Protein AF-A0A661VB59-F1 (afdb_monomer_lite)

Structure (mmCIF, N/CA/C/O backbone):
data_AF-A0A661VB59-F1
#
_entry.id   AF-A0A661VB59-F1
#
loop_
_atom_site.group_PDB
_atom_site.id
_atom_site.type_symbol
_atom_site.label_atom_id
_atom_site.label_alt_id
_atom_site.label_comp_id
_atom_site.label_asym_id
_atom_site.label_entity_id
_atom_site.label_seq_id
_atom_site.pdbx_PDB_ins_code
_atom_site.Cartn_x
_atom_site.Cartn_y
_atom_site.Cartn_z
_atom_site.occupancy
_atom_site.B_iso_or_equiv
_atom_site.auth_seq_id
_atom_site.auth_comp_id
_atom_site.auth_asym_id
_atom_site.auth_atom_id
_atom_site.pdbx_PDB_model_num
ATOM 1 N N . MET A 1 1 ? 2.202 10.247 10.105 1.00 76.81 1 MET A N 1
ATOM 2 C CA . MET A 1 1 ? 2.134 8.774 10.245 1.00 76.81 1 MET A CA 1
ATOM 3 C C . MET A 1 1 ? 3.187 8.138 9.351 1.00 76.81 1 MET A C 1
ATOM 5 O O . MET A 1 1 ? 3.342 8.614 8.230 1.00 76.81 1 MET A O 1
ATOM 9 N N . ARG A 1 2 ? 3.932 7.135 9.842 1.00 83.06 2 ARG A N 1
ATOM 10 C CA . ARG A 1 2 ? 5.049 6.500 9.112 1.00 83.06 2 ARG A CA 1
ATOM 11 C C . ARG A 1 2 ? 4.580 5.861 7.798 1.00 83.06 2 ARG A C 1
ATOM 13 O O . ARG A 1 2 ? 5.087 6.245 6.753 1.00 83.06 2 ARG A O 1
ATOM 20 N N . VAL A 1 3 ? 3.477 5.110 7.852 1.00 83.81 3 VAL A N 1
ATOM 21 C CA . VAL A 1 3 ? 2.811 4.483 6.694 1.00 83.81 3 VAL A CA 1
ATOM 22 C C . VAL A 1 3 ? 2.543 5.438 5.519 1.00 83.81 3 VAL A C 1
ATOM 24 O O . VAL A 1 3 ? 2.763 5.092 4.362 1.00 83.81 3 VAL A O 1
ATOM 27 N N . LEU A 1 4 ? 2.125 6.681 5.789 1.00 86.31 4 LEU A N 1
ATOM 28 C CA . LEU A 1 4 ? 1.862 7.668 4.734 1.00 86.31 4 LEU A CA 1
ATOM 29 C C . LEU A 1 4 ? 3.148 8.175 4.071 1.00 86.31 4 LEU A C 1
ATOM 31 O O . LEU A 1 4 ? 3.109 8.584 2.912 1.00 86.31 4 LEU A O 1
ATOM 35 N N . ARG A 1 5 ? 4.271 8.181 4.801 1.00 87.44 5 ARG A N 1
ATOM 36 C CA . ARG A 1 5 ? 5.582 8.540 4.245 1.00 87.44 5 ARG A CA 1
ATOM 37 C C . ARG A 1 5 ? 6.109 7.424 3.351 1.00 87.44 5 ARG A C 1
ATOM 39 O O . ARG A 1 5 ? 6.577 7.734 2.264 1.00 87.44 5 ARG A O 1
ATOM 46 N N . ASP A 1 6 ? 5.957 6.166 3.763 1.00 84.62 6 ASP A N 1
ATOM 47 C CA . ASP A 1 6 ? 6.369 5.010 2.956 1.00 84.62 6 ASP A CA 1
ATOM 48 C C . ASP A 1 6 ? 5.559 4.923 1.653 1.00 84.62 6 ASP A C 1
ATOM 50 O O . ASP A 1 6 ? 6.137 4.836 0.571 1.00 84.62 6 ASP A O 1
ATOM 54 N N . LEU A 1 7 ? 4.228 5.081 1.718 1.00 84.81 7 LEU A N 1
ATOM 55 C CA . LEU A 1 7 ? 3.386 5.148 0.513 1.00 84.81 7 LEU A CA 1
ATOM 56 C C . LEU A 1 7 ? 3.779 6.290 -0.422 1.00 84.81 7 LEU A C 1
ATOM 58 O O . LEU A 1 7 ? 3.783 6.116 -1.640 1.00 84.81 7 LEU A O 1
ATOM 62 N N . LYS A 1 8 ? 4.104 7.460 0.139 1.00 87.25 8 LYS A N 1
ATOM 63 C CA . LYS A 1 8 ? 4.574 8.598 -0.650 1.00 87.25 8 LYS A CA 1
ATOM 64 C C . LYS A 1 8 ? 5.911 8.289 -1.327 1.00 87.25 8 LYS A C 1
ATOM 66 O O . LYS A 1 8 ? 6.064 8.620 -2.493 1.00 87.25 8 LYS A O 1
ATOM 71 N N . ALA A 1 9 ? 6.841 7.626 -0.643 1.00 86.31 9 ALA A N 1
ATOM 72 C CA . ALA A 1 9 ? 8.129 7.259 -1.226 1.00 86.31 9 ALA A CA 1
ATOM 73 C C . ALA A 1 9 ? 7.975 6.302 -2.423 1.00 86.31 9 ALA A C 1
ATOM 75 O O . ALA A 1 9 ? 8.593 6.527 -3.462 1.00 86.31 9 ALA A O 1
ATOM 76 N N . ILE A 1 10 ? 7.099 5.292 -2.319 1.00 84.06 10 ILE A N 1
ATOM 77 C CA . ILE A 1 10 ? 6.783 4.388 -3.441 1.00 84.06 10 ILE A CA 1
ATOM 78 C C . ILE A 1 10 ? 6.131 5.166 -4.593 1.00 84.06 10 ILE A C 1
ATOM 80 O O . ILE A 1 10 ? 6.511 4.989 -5.752 1.00 84.06 10 ILE A O 1
ATOM 84 N N . HIS A 1 11 ? 5.169 6.042 -4.284 1.00 87.06 11 HIS A N 1
ATOM 85 C CA . HIS A 1 11 ? 4.472 6.873 -5.272 1.00 87.06 11 HIS A CA 1
ATOM 86 C C . HIS A 1 11 ? 5.431 7.810 -6.023 1.00 87.06 11 HIS A C 1
ATOM 88 O O . HIS A 1 11 ? 5.445 7.807 -7.255 1.00 87.06 11 HIS A O 1
ATOM 94 N N . ASP A 1 12 ? 6.274 8.551 -5.302 1.00 87.38 12 ASP A N 1
ATOM 95 C CA . ASP A 1 12 ? 7.246 9.491 -5.869 1.00 87.38 12 ASP A CA 1
ATOM 96 C C . ASP A 1 12 ? 8.291 8.752 -6.726 1.00 87.38 12 ASP A C 1
ATOM 98 O O . ASP A 1 12 ? 8.641 9.207 -7.819 1.00 87.38 12 ASP A O 1
ATOM 102 N N . LEU A 1 13 ? 8.745 7.571 -6.284 1.00 84.00 13 LEU A N 1
ATOM 103 C CA . LEU A 1 13 ? 9.662 6.733 -7.056 1.00 84.00 13 LEU A CA 1
ATOM 104 C C . LEU A 1 13 ? 9.018 6.249 -8.362 1.00 84.00 13 LEU A C 1
ATOM 106 O O . LEU A 1 13 ? 9.657 6.304 -9.416 1.00 84.00 13 LEU A O 1
ATOM 110 N N . ALA A 1 14 ? 7.751 5.831 -8.311 1.00 83.25 14 ALA A N 1
ATOM 111 C CA . ALA A 1 14 ? 7.001 5.392 -9.484 1.00 83.25 14 ALA A CA 1
ATOM 112 C C . ALA A 1 14 ? 6.700 6.530 -10.476 1.00 83.25 14 ALA A C 1
ATOM 114 O O . ALA A 1 14 ? 6.664 6.294 -11.682 1.00 83.25 14 ALA A O 1
ATOM 115 N N . MET A 1 15 ? 6.537 7.761 -9.985 1.00 84.00 15 MET A N 1
ATOM 116 C CA . MET A 1 15 ? 6.339 8.966 -10.801 1.00 84.00 15 MET A CA 1
ATOM 117 C C . MET A 1 15 ? 7.640 9.548 -11.373 1.00 84.00 15 MET A C 1
ATOM 119 O O . MET A 1 15 ? 7.588 10.418 -12.245 1.00 84.00 15 MET A O 1
ATOM 123 N N . SER A 1 16 ? 8.810 9.119 -10.891 1.00 80.38 16 SER A N 1
ATOM 124 C CA . SER A 1 16 ? 10.082 9.706 -11.313 1.00 80.38 16 SER A CA 1
ATOM 125 C C . SER A 1 16 ? 10.367 9.454 -12.806 1.00 80.38 16 SER A C 1
ATOM 127 O O . SER A 1 16 ? 10.345 8.329 -13.310 1.00 80.38 16 SER A O 1
ATOM 129 N N . VAL A 1 17 ? 10.634 10.543 -13.538 1.00 57.22 17 VAL A N 1
ATOM 130 C CA . VAL A 1 17 ? 10.842 10.557 -15.003 1.00 5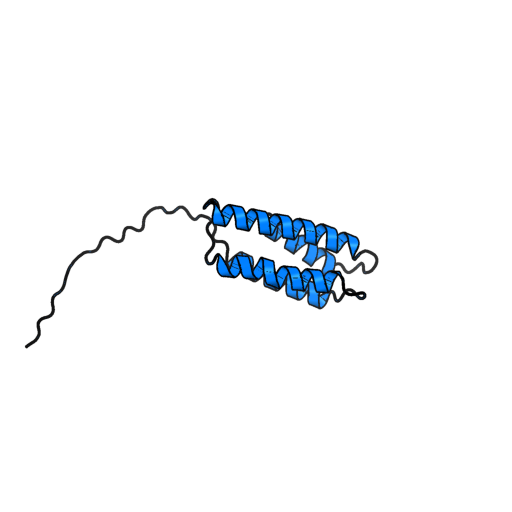7.22 17 VAL A CA 1
ATOM 131 C C . VAL A 1 17 ? 12.126 9.815 -15.407 1.00 57.22 17 VAL A C 1
ATOM 133 O O . VAL A 1 17 ? 12.251 9.314 -16.524 1.00 57.22 17 VAL A O 1
ATOM 136 N N . THR A 1 18 ? 13.078 9.664 -14.487 1.00 56.91 18 THR A N 1
ATOM 137 C CA . THR A 1 18 ? 14.319 8.911 -14.681 1.00 56.91 18 THR A CA 1
ATOM 138 C C . THR A 1 18 ? 14.066 7.404 -14.634 1.00 56.91 18 THR A C 1
ATOM 140 O O . THR A 1 18 ? 14.345 6.705 -13.662 1.00 56.91 18 THR A O 1
ATOM 143 N N . THR A 1 19 ? 13.596 6.880 -15.765 1.00 54.53 19 THR A N 1
ATOM 144 C CA . THR A 1 19 ? 13.332 5.457 -16.017 1.00 54.53 19 THR A CA 1
ATOM 145 C C . THR A 1 19 ? 14.483 4.515 -15.655 1.00 54.53 19 THR A C 1
ATOM 147 O O . THR A 1 19 ? 14.231 3.367 -15.309 1.00 54.53 19 THR A O 1
ATOM 150 N N . ARG A 1 20 ? 15.732 4.999 -15.666 1.00 53.16 20 ARG A N 1
ATOM 151 C CA . ARG A 1 20 ? 16.938 4.223 -15.333 1.00 53.16 20 ARG A CA 1
ATOM 152 C C . ARG A 1 20 ? 17.081 3.829 -13.854 1.00 53.16 20 ARG A C 1
ATOM 154 O O . ARG A 1 20 ? 18.001 3.081 -13.544 1.00 53.16 20 ARG A O 1
ATOM 161 N N . ARG A 1 21 ? 16.242 4.329 -12.936 1.00 54.03 21 ARG A N 1
ATOM 162 C CA . ARG A 1 21 ? 16.405 4.099 -11.481 1.00 54.03 21 ARG A CA 1
ATOM 163 C C . ARG A 1 21 ? 15.241 3.410 -10.781 1.00 54.03 21 ARG A C 1
ATOM 165 O O . ARG A 1 21 ? 15.356 3.130 -9.590 1.00 54.03 21 ARG A O 1
ATOM 172 N N . MET A 1 22 ? 14.151 3.102 -11.478 1.00 67.19 22 MET A N 1
ATOM 173 C CA . MET A 1 22 ? 13.072 2.330 -10.867 1.00 67.19 22 MET A CA 1
ATOM 174 C C . MET A 1 22 ? 13.492 0.855 -10.842 1.00 67.19 22 MET A C 1
ATOM 176 O O . MET A 1 22 ? 13.244 0.099 -11.773 1.00 67.19 22 MET A O 1
ATOM 180 N N . SER A 1 23 ? 14.244 0.483 -9.807 1.00 78.69 23 SER A N 1
ATOM 181 C CA . SER A 1 23 ? 14.689 -0.887 -9.577 1.00 78.69 23 SER A CA 1
ATOM 182 C C . SER A 1 23 ? 13.639 -1.627 -8.759 1.00 78.69 23 SER A C 1
ATOM 184 O O . SER A 1 23 ? 13.209 -1.121 -7.719 1.00 78.69 23 SER A O 1
ATOM 186 N N . HIS A 1 24 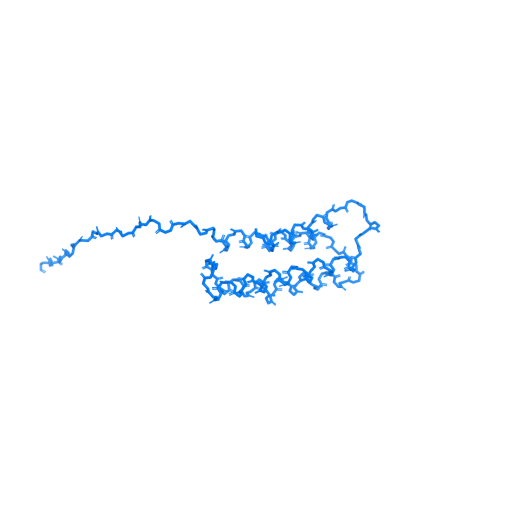? 13.286 -2.845 -9.184 1.00 83.81 24 HIS A N 1
ATOM 187 C CA . HIS A 1 24 ? 12.473 -3.780 -8.396 1.00 83.81 24 HIS A CA 1
ATOM 188 C C . HIS A 1 24 ? 12.969 -3.888 -6.955 1.00 83.81 24 HIS A C 1
ATOM 190 O O . HIS A 1 24 ? 12.166 -3.940 -6.031 1.00 83.81 24 HIS A O 1
ATOM 196 N N . ARG A 1 25 ? 14.293 -3.850 -6.762 1.00 86.75 25 ARG A N 1
ATOM 197 C CA . ARG A 1 25 ? 14.916 -3.898 -5.440 1.00 86.75 25 ARG A CA 1
ATOM 198 C C . ARG A 1 25 ? 14.537 -2.695 -4.579 1.00 86.75 25 ARG A C 1
ATOM 200 O O . ARG A 1 25 ? 14.098 -2.880 -3.459 1.00 86.75 25 ARG A O 1
ATOM 207 N N . ILE A 1 26 ? 14.650 -1.477 -5.112 1.00 87.06 26 ILE A N 1
ATOM 208 C CA . ILE A 1 26 ? 14.345 -0.256 -4.347 1.00 87.06 26 ILE A CA 1
ATOM 209 C C . ILE A 1 26 ? 12.850 -0.206 -4.000 1.00 87.06 26 ILE A C 1
ATOM 211 O O . ILE A 1 26 ? 12.481 0.164 -2.890 1.00 87.06 26 ILE A O 1
ATOM 215 N N . LEU A 1 27 ? 11.977 -0.604 -4.932 1.00 87.19 27 LEU A N 1
ATOM 216 C CA . LEU A 1 27 ? 10.540 -0.704 -4.661 1.00 87.19 27 LEU A CA 1
ATOM 217 C C . LEU A 1 27 ? 10.221 -1.762 -3.605 1.00 87.19 27 LEU A C 1
ATOM 219 O O . LEU A 1 27 ? 9.353 -1.522 -2.772 1.00 87.19 27 LEU A O 1
ATOM 223 N N . ALA A 1 28 ? 10.913 -2.903 -3.633 1.00 89.00 28 ALA A N 1
ATOM 224 C CA . ALA A 1 28 ? 10.773 -3.941 -2.622 1.00 89.00 28 ALA A CA 1
ATOM 225 C C . ALA A 1 28 ? 11.223 -3.443 -1.239 1.00 89.00 28 ALA A C 1
ATOM 227 O O . ALA A 1 28 ? 10.490 -3.634 -0.278 1.00 89.00 28 ALA A O 1
ATOM 228 N N . ASP A 1 29 ? 12.337 -2.710 -1.147 1.00 89.25 29 ASP A N 1
ATOM 229 C CA . ASP A 1 29 ? 12.812 -2.137 0.120 1.00 89.25 29 ASP A CA 1
ATOM 230 C C . ASP A 1 29 ? 11.777 -1.156 0.718 1.00 89.25 29 ASP A C 1
ATOM 232 O O . ASP A 1 29 ? 11.470 -1.194 1.913 1.00 89.25 29 ASP A O 1
ATOM 236 N N . PHE A 1 30 ? 11.178 -0.292 -0.114 1.00 87.75 30 PHE A N 1
ATOM 237 C CA . PHE A 1 30 ? 10.102 0.598 0.338 1.00 87.75 30 PHE A CA 1
ATOM 238 C C . PHE A 1 30 ? 8.805 -0.149 0.663 1.00 87.75 30 PHE A C 1
ATOM 240 O O . PHE A 1 30 ? 8.089 0.254 1.580 1.00 87.75 30 PHE A O 1
ATOM 247 N N . TYR A 1 31 ? 8.493 -1.222 -0.066 1.00 91.81 31 TYR A N 1
ATOM 248 C CA . TYR A 1 31 ? 7.361 -2.092 0.240 1.00 91.81 31 TYR A CA 1
ATOM 249 C C . TYR A 1 31 ? 7.531 -2.773 1.600 1.00 91.81 31 TYR A C 1
ATOM 251 O O . TYR A 1 31 ? 6.585 -2.801 2.386 1.00 91.81 31 TYR A O 1
ATOM 259 N N . ASP A 1 32 ? 8.727 -3.265 1.912 1.00 92.62 32 ASP A N 1
ATOM 260 C CA . ASP A 1 32 ? 9.004 -3.871 3.208 1.00 92.62 32 ASP A CA 1
ATOM 261 C C . ASP A 1 32 ? 8.812 -2.827 4.316 1.00 92.62 32 ASP A C 1
ATOM 263 O O . ASP A 1 32 ? 8.067 -3.077 5.263 1.00 92.62 32 ASP A O 1
ATOM 267 N N . SER A 1 33 ? 9.364 -1.614 4.161 1.00 90.81 33 SER A N 1
ATOM 268 C CA . SER A 1 33 ? 9.122 -0.493 5.094 1.00 90.81 33 SER A CA 1
ATOM 269 C C . SER A 1 33 ? 7.628 -0.184 5.265 1.00 90.81 33 SER A C 1
ATOM 271 O O . SER A 1 33 ? 7.145 -0.004 6.385 1.00 90.81 33 SER A O 1
ATOM 273 N N . LEU A 1 34 ? 6.867 -0.176 4.165 1.00 91.88 34 LEU A N 1
ATOM 274 C CA . LEU A 1 34 ? 5.420 0.019 4.187 1.00 91.88 34 LEU A CA 1
ATOM 275 C C . LEU A 1 34 ? 4.705 -1.078 4.987 1.00 91.88 34 LEU A C 1
ATOM 277 O O . LEU A 1 34 ? 3.829 -0.759 5.792 1.00 91.88 34 LEU A O 1
ATOM 281 N N . MET A 1 35 ? 5.071 -2.345 4.784 1.00 94.00 35 MET A N 1
ATOM 282 C CA . MET A 1 35 ? 4.501 -3.477 5.518 1.00 94.00 35 MET A CA 1
ATOM 283 C C . MET A 1 35 ? 4.776 -3.371 7.013 1.00 94.00 35 MET A C 1
ATOM 285 O O . MET A 1 35 ? 3.843 -3.486 7.805 1.00 94.00 35 MET A O 1
ATOM 289 N N . TRP A 1 36 ? 6.016 -3.058 7.395 1.00 93.69 36 TRP A N 1
ATOM 290 C CA . TRP A 1 36 ? 6.372 -2.798 8.790 1.00 93.69 36 TRP A CA 1
ATOM 291 C C . TRP A 1 36 ? 5.523 -1.674 9.390 1.00 93.69 36 TRP A C 1
ATOM 293 O O . TRP A 1 36 ? 4.998 -1.816 10.489 1.00 93.69 36 TRP A O 1
ATOM 303 N N . SER A 1 37 ? 5.330 -0.577 8.658 1.00 92.38 37 SER A N 1
ATOM 304 C CA . SER A 1 37 ? 4.503 0.546 9.106 1.00 92.38 37 SER A CA 1
ATOM 305 C C . SER A 1 37 ? 3.011 0.218 9.228 1.00 92.38 37 SER A C 1
ATOM 307 O O . SER A 1 37 ? 2.326 0.818 10.057 1.00 92.38 37 SER A O 1
ATOM 309 N N . ILE A 1 38 ? 2.477 -0.681 8.396 1.00 92.19 38 ILE A N 1
ATOM 310 C CA . ILE A 1 38 ? 1.081 -1.135 8.490 1.00 92.19 38 ILE A CA 1
ATOM 311 C C . ILE A 1 38 ? 0.906 -2.089 9.668 1.00 92.19 38 ILE A C 1
ATOM 313 O O . ILE A 1 38 ? -0.088 -1.972 10.381 1.00 92.19 38 ILE A O 1
ATOM 317 N N . ASP A 1 39 ? 1.866 -2.982 9.898 1.00 92.31 39 ASP A N 1
ATOM 318 C CA . ASP A 1 39 ? 1.846 -3.914 11.026 1.00 92.31 39 ASP A CA 1
ATOM 319 C C . ASP A 1 39 ? 1.976 -3.172 12.367 1.00 92.31 39 ASP A C 1
ATOM 321 O O . ASP A 1 39 ? 1.223 -3.455 13.296 1.00 92.31 39 ASP A O 1
ATOM 325 N N . ASP A 1 40 ? 2.843 -2.158 12.441 1.00 91.94 40 ASP A N 1
ATOM 326 C CA . ASP A 1 40 ? 2.969 -1.255 13.596 1.00 91.94 40 ASP A CA 1
ATOM 327 C C . ASP A 1 40 ? 1.647 -0.521 13.874 1.00 91.94 40 ASP A C 1
ATOM 329 O O . ASP A 1 40 ? 1.121 -0.537 14.984 1.00 91.94 40 ASP A O 1
ATOM 333 N N . MET A 1 41 ? 1.032 0.039 12.827 1.00 90.56 41 MET A N 1
ATOM 334 C CA . MET A 1 41 ? -0.259 0.720 12.930 1.00 90.56 41 MET A CA 1
ATOM 335 C C . MET A 1 41 ? -1.402 -0.228 13.330 1.00 90.56 41 MET A C 1
ATOM 337 O O . MET A 1 41 ? -2.300 0.170 14.074 1.00 90.56 41 MET A O 1
ATOM 341 N N . TRP A 1 42 ? -1.388 -1.471 12.845 1.00 91.44 42 TRP A N 1
ATOM 342 C CA . TRP A 1 42 ? -2.322 -2.513 13.268 1.00 91.44 42 TRP A CA 1
ATOM 343 C C . TRP A 1 42 ? -2.165 -2.817 14.754 1.00 91.44 42 TRP A C 1
ATOM 345 O O . TRP A 1 42 ? -3.162 -2.839 15.477 1.00 91.44 42 TRP A O 1
ATOM 355 N N . GLN A 1 43 ? -0.929 -2.998 15.218 1.00 91.31 43 GLN A N 1
ATOM 356 C CA . GLN A 1 43 ? -0.648 -3.272 16.620 1.00 91.31 43 GLN A CA 1
ATOM 357 C C . GLN A 1 43 ? -1.076 -2.104 17.515 1.00 91.31 43 GLN A C 1
ATOM 359 O O . GLN A 1 43 ? -1.772 -2.314 18.507 1.00 91.31 43 GLN A O 1
ATOM 364 N N . ASP A 1 44 ? -0.758 -0.868 17.124 1.00 90.62 44 ASP A N 1
ATOM 365 C CA . ASP A 1 44 ? -1.202 0.341 17.821 1.00 90.62 44 ASP A CA 1
ATOM 366 C C . ASP A 1 44 ? -2.730 0.439 17.910 1.00 90.62 44 ASP A C 1
ATOM 368 O O . ASP A 1 44 ? -3.264 0.855 18.941 1.00 90.62 44 ASP A O 1
ATOM 372 N N . ALA A 1 45 ? -3.447 0.057 16.849 1.00 89.50 45 ALA A N 1
ATOM 373 C CA . ALA A 1 45 ? -4.906 0.060 16.837 1.00 89.50 45 ALA A CA 1
ATOM 374 C C . ALA A 1 45 ? -5.495 -1.039 17.739 1.00 89.50 45 ALA A C 1
ATOM 376 O O . ALA A 1 45 ? -6.445 -0.785 18.479 1.00 89.50 45 ALA A O 1
ATOM 377 N N . MET A 1 46 ? -4.907 -2.238 17.727 1.00 90.25 46 MET A N 1
ATOM 378 C CA . MET A 1 46 ? -5.309 -3.358 18.588 1.00 90.25 46 MET A CA 1
ATOM 379 C C . MET A 1 46 ? -5.061 -3.078 20.074 1.00 90.25 46 MET A C 1
ATOM 381 O O . MET A 1 46 ? -5.842 -3.502 20.922 1.00 90.25 46 MET A O 1
ATOM 385 N N . GLU A 1 47 ? -3.999 -2.340 20.390 1.00 91.50 47 GLU A N 1
ATOM 386 C CA . GLU A 1 47 ? -3.623 -1.971 21.760 1.00 91.50 47 GLU A CA 1
ATOM 387 C C . GLU A 1 47 ? -4.271 -0.650 22.218 1.00 91.50 47 GLU A C 1
ATOM 389 O O . GLU A 1 47 ? -4.008 -0.172 23.320 1.00 91.50 47 GLU A O 1
ATOM 394 N N . GLY A 1 48 ? -5.130 -0.047 21.385 1.00 86.88 48 GLY A N 1
ATOM 395 C CA . GLY A 1 48 ? -5.871 1.177 21.701 1.00 86.88 48 GLY A CA 1
ATOM 396 C C . GLY A 1 48 ? -5.027 2.458 21.714 1.00 86.88 48 GLY A C 1
ATOM 397 O O . GLY A 1 48 ? -5.526 3.517 22.098 1.00 86.88 48 GLY A O 1
ATOM 398 N N . ARG A 1 49 ? -3.762 2.397 21.278 1.00 87.81 49 ARG A N 1
ATOM 399 C CA . ARG A 1 49 ? -2.886 3.571 21.116 1.00 87.81 49 ARG A CA 1
ATOM 400 C C . ARG A 1 49 ? -3.253 4.415 19.903 1.00 87.81 49 ARG A C 1
ATOM 402 O O . ARG A 1 49 ? -2.992 5.617 19.899 1.00 87.81 49 ARG A O 1
ATOM 409 N N . LEU A 1 50 ? -3.889 3.807 18.905 1.00 86.81 50 LEU A N 1
ATOM 410 C CA . LEU A 1 50 ? -4.402 4.477 17.718 1.00 86.81 50 LEU A CA 1
ATOM 411 C C . LEU A 1 50 ? -5.901 4.226 17.567 1.00 86.81 50 LEU A C 1
ATOM 413 O O . LEU A 1 50 ? -6.367 3.095 17.651 1.00 86.81 50 LEU A O 1
ATOM 417 N N . VAL A 1 51 ? -6.659 5.286 17.290 1.00 87.44 51 VAL A N 1
ATOM 418 C CA . VAL A 1 51 ? -8.080 5.164 16.952 1.00 87.44 51 VAL A CA 1
ATOM 419 C C . VAL A 1 51 ? -8.218 5.120 15.436 1.00 87.44 51 VAL A C 1
ATOM 421 O O . VAL A 1 51 ? -7.780 6.033 14.734 1.00 87.44 51 VAL A O 1
ATOM 424 N N . VAL A 1 52 ? -8.850 4.062 14.941 1.00 89.50 52 VAL A N 1
ATOM 425 C CA . VAL A 1 52 ? -9.208 3.908 13.529 1.00 89.50 52 VAL A CA 1
ATOM 426 C C . VAL A 1 52 ? -10.711 3.717 13.401 1.00 89.50 52 VAL A C 1
ATOM 428 O O . VAL A 1 52 ? -11.337 3.102 14.262 1.00 89.50 52 VAL A O 1
ATOM 431 N N . ASP A 1 53 ? -11.288 4.209 12.310 1.00 89.06 53 ASP A N 1
ATOM 432 C CA . ASP A 1 53 ? -12.734 4.118 12.078 1.00 89.06 53 ASP A CA 1
ATOM 433 C C . ASP A 1 53 ? -13.191 2.678 11.798 1.00 89.06 53 ASP A C 1
ATOM 435 O O . ASP A 1 53 ? -14.345 2.330 12.039 1.00 89.06 53 ASP A O 1
ATOM 439 N N . SER A 1 54 ? -12.295 1.817 11.298 1.00 90.75 54 SER A N 1
ATOM 440 C CA . SER A 1 54 ? -12.603 0.408 11.045 1.00 90.75 54 SER A CA 1
ATOM 441 C C . SER A 1 54 ? -11.365 -0.492 11.049 1.00 90.75 54 SER A C 1
ATOM 443 O O . SER A 1 54 ? -10.569 -0.512 10.109 1.00 90.75 54 SER A O 1
ATOM 445 N N . ILE A 1 55 ? -11.245 -1.335 12.075 1.00 89.88 55 ILE A N 1
ATOM 446 C CA . ILE A 1 55 ? -10.206 -2.376 12.140 1.00 89.88 55 ILE A CA 1
ATOM 447 C C . ILE A 1 55 ? -10.311 -3.330 10.939 1.00 89.88 55 ILE A C 1
ATOM 449 O O . ILE A 1 55 ? -9.300 -3.705 10.353 1.00 89.88 55 ILE A O 1
ATOM 453 N N . SER A 1 56 ? -11.524 -3.673 10.500 1.00 90.31 56 SER A N 1
ATOM 454 C CA . SER A 1 56 ? -11.723 -4.552 9.340 1.00 90.31 56 SER A CA 1
ATOM 455 C C . SER A 1 56 ? -11.158 -3.958 8.048 1.00 90.31 56 SER A C 1
ATOM 457 O O . SER A 1 56 ? -10.553 -4.681 7.259 1.00 90.31 56 SER A O 1
ATOM 459 N N . VAL A 1 57 ? -11.299 -2.643 7.841 1.00 91.62 57 VAL A N 1
ATOM 460 C CA . VAL A 1 57 ? -10.707 -1.955 6.681 1.00 91.62 57 VAL A CA 1
ATOM 461 C C . VAL A 1 57 ? -9.185 -1.923 6.791 1.00 91.62 57 VAL A C 1
ATOM 463 O O . VAL A 1 57 ? -8.503 -2.149 5.793 1.00 91.62 57 VAL A O 1
ATOM 466 N N . LEU A 1 58 ? -8.640 -1.712 7.995 1.00 91.19 58 LEU A N 1
ATOM 467 C CA . LEU A 1 58 ? -7.195 -1.770 8.213 1.00 91.19 58 LEU A CA 1
ATOM 468 C C . LEU A 1 58 ? -6.628 -3.155 7.869 1.00 91.19 58 LEU A C 1
ATOM 470 O O . LEU A 1 58 ? -5.610 -3.265 7.185 1.00 91.19 58 LEU A O 1
ATOM 474 N N . ARG A 1 59 ? -7.326 -4.214 8.287 1.00 90.44 59 ARG A N 1
ATOM 475 C CA . ARG A 1 59 ? -6.968 -5.593 7.951 1.00 90.44 59 ARG A CA 1
ATOM 476 C C . ARG A 1 59 ? -7.014 -5.836 6.447 1.00 90.44 59 ARG A C 1
ATOM 478 O O . ARG A 1 59 ? -6.085 -6.411 5.895 1.00 90.44 59 ARG A O 1
ATOM 485 N N . ALA A 1 60 ? -8.072 -5.380 5.779 1.00 92.06 60 ALA A N 1
ATOM 486 C CA . ALA A 1 60 ? -8.218 -5.535 4.335 1.00 92.06 60 ALA A CA 1
ATOM 487 C C . ALA A 1 60 ? -7.112 -4.801 3.560 1.00 92.06 60 ALA A C 1
ATOM 489 O O . ALA A 1 60 ? -6.587 -5.336 2.586 1.00 92.06 60 ALA A O 1
ATOM 490 N N . LEU A 1 61 ? -6.706 -3.610 4.013 1.00 92.12 61 LEU A N 1
ATOM 491 C CA . LEU A 1 61 ? -5.576 -2.883 3.434 1.00 92.12 61 LEU A CA 1
ATOM 492 C C . LEU A 1 61 ? -4.288 -3.723 3.489 1.00 92.12 61 LEU A C 1
ATOM 494 O O . LEU A 1 61 ? -3.585 -3.838 2.488 1.00 92.12 61 LEU A O 1
ATOM 498 N N . ARG A 1 62 ? -4.010 -4.349 4.635 1.00 90.44 62 ARG A N 1
ATOM 499 C CA . ARG A 1 62 ? -2.848 -5.226 4.823 1.00 90.44 62 ARG A CA 1
ATOM 500 C C . ARG A 1 62 ? -2.929 -6.497 3.973 1.00 90.44 62 ARG A C 1
ATOM 502 O O . ARG A 1 62 ? -1.984 -6.837 3.268 1.00 90.44 62 ARG A O 1
ATOM 509 N N . ASP A 1 63 ? -4.047 -7.211 4.052 1.00 90.69 63 ASP A N 1
ATOM 510 C CA . ASP A 1 63 ? -4.163 -8.567 3.507 1.00 90.69 63 ASP A CA 1
ATOM 511 C C . ASP A 1 63 ? -4.419 -8.575 1.992 1.00 90.69 63 ASP A C 1
ATOM 513 O O . ASP A 1 63 ? -4.056 -9.540 1.319 1.00 90.69 63 ASP A O 1
ATOM 517 N N . VAL A 1 64 ? -5.028 -7.513 1.454 1.00 91.38 64 VAL A N 1
ATOM 518 C CA . VAL A 1 64 ? -5.403 -7.406 0.036 1.00 91.38 64 VAL A CA 1
ATOM 519 C C . VAL A 1 64 ? -4.524 -6.383 -0.676 1.00 91.38 64 VAL A C 1
ATOM 521 O O . VAL A 1 64 ? -3.728 -6.751 -1.534 1.00 91.38 64 VAL A O 1
ATOM 524 N N . GLN A 1 65 ? -4.603 -5.110 -0.288 1.00 90.06 65 GLN A N 1
ATOM 525 C CA . GLN A 1 65 ? -3.989 -4.019 -1.058 1.00 90.06 65 GLN A CA 1
ATOM 526 C C . GLN A 1 65 ? -2.458 -4.078 -1.048 1.00 90.06 65 GLN A C 1
ATOM 528 O O . GLN A 1 65 ? -1.823 -3.885 -2.083 1.00 90.06 65 GLN A O 1
ATOM 533 N N . CYS A 1 66 ? -1.834 -4.428 0.082 1.00 91.38 66 CYS A N 1
ATOM 534 C CA . CYS A 1 66 ? -0.387 -4.650 0.089 1.00 91.38 66 CYS A CA 1
ATOM 535 C C . CYS A 1 66 ? 0.023 -5.843 -0.781 1.00 91.38 66 CYS A C 1
ATOM 537 O O . CYS A 1 66 ? 1.039 -5.771 -1.468 1.00 91.38 66 CYS A O 1
ATOM 539 N N . ARG A 1 67 ? -0.760 -6.930 -0.805 1.00 92.88 67 ARG A N 1
ATOM 540 C CA . ARG A 1 67 ? -0.463 -8.069 -1.688 1.00 92.88 67 ARG A CA 1
ATOM 541 C C . ARG A 1 67 ? -0.574 -7.685 -3.159 1.00 92.88 67 ARG A C 1
ATOM 543 O O . ARG A 1 67 ? 0.285 -8.087 -3.945 1.00 92.88 67 ARG A O 1
ATOM 550 N N . ASP A 1 68 ? -1.582 -6.897 -3.515 1.00 93.25 68 ASP A N 1
ATOM 551 C CA . ASP A 1 68 ? -1.756 -6.387 -4.874 1.00 93.25 68 ASP A CA 1
ATOM 552 C C . ASP A 1 68 ? -0.578 -5.490 -5.274 1.00 93.25 68 ASP A C 1
ATOM 554 O O . ASP A 1 68 ? 0.022 -5.689 -6.333 1.00 93.25 68 ASP A O 1
ATOM 558 N N . LEU A 1 69 ? -0.151 -4.583 -4.391 1.00 92.56 69 LEU A N 1
ATOM 559 C CA . LEU A 1 69 ? 1.028 -3.747 -4.614 1.00 92.56 69 LEU A CA 1
ATOM 560 C C . LEU A 1 69 ? 2.315 -4.575 -4.759 1.00 92.56 69 LEU A C 1
ATOM 562 O O . LEU A 1 69 ? 3.102 -4.332 -5.673 1.00 92.56 69 LEU A O 1
ATOM 566 N N . LEU A 1 70 ? 2.526 -5.581 -3.906 1.00 93.94 70 LEU A N 1
ATOM 567 C CA . LEU A 1 70 ? 3.680 -6.477 -4.001 1.00 93.94 70 LEU A CA 1
ATOM 568 C C . LEU A 1 70 ? 3.704 -7.226 -5.332 1.00 93.94 70 LEU A C 1
ATOM 570 O O . LEU A 1 70 ? 4.764 -7.376 -5.941 1.00 93.94 70 LEU A O 1
ATOM 574 N N . ARG A 1 71 ? 2.539 -7.695 -5.789 1.00 94.12 71 ARG A N 1
ATOM 575 C CA . ARG A 1 71 ? 2.406 -8.357 -7.085 1.00 94.12 71 ARG A CA 1
ATOM 576 C C . ARG A 1 71 ? 2.845 -7.423 -8.208 1.00 94.12 71 ARG A C 1
ATOM 578 O O . ARG A 1 71 ? 3.673 -7.834 -9.010 1.00 94.12 71 ARG A O 1
ATOM 585 N N . LEU A 1 72 ? 2.375 -6.174 -8.215 1.00 92.06 72 LEU A N 1
ATOM 586 C CA . LEU A 1 72 ? 2.781 -5.164 -9.203 1.00 92.06 72 LEU A CA 1
ATOM 587 C C . LEU A 1 72 ? 4.287 -4.881 -9.173 1.00 92.06 72 LEU A C 1
ATOM 589 O O . LEU A 1 72 ? 4.910 -4.721 -10.217 1.00 92.06 72 LEU A O 1
ATOM 593 N N . ILE A 1 73 ? 4.885 -4.830 -7.982 1.00 90.00 73 ILE A N 1
ATOM 594 C CA . ILE A 1 73 ? 6.326 -4.599 -7.815 1.00 90.00 73 ILE A CA 1
ATOM 595 C C . ILE A 1 73 ? 7.153 -5.792 -8.315 1.00 90.00 73 ILE A C 1
ATOM 597 O O . ILE A 1 73 ? 8.288 -5.602 -8.743 1.00 90.00 73 ILE A O 1
ATOM 601 N N . ARG A 1 74 ? 6.616 -7.016 -8.265 1.00 90.50 74 ARG A N 1
ATOM 602 C CA . ARG A 1 74 ? 7.302 -8.250 -8.688 1.00 90.50 74 ARG A CA 1
ATOM 603 C C . ARG A 1 74 ? 7.051 -8.645 -10.144 1.00 90.50 74 ARG A C 1
ATOM 605 O O . ARG A 1 74 ? 7.683 -9.590 -10.610 1.00 90.50 74 ARG A O 1
ATOM 612 N N . GLU A 1 75 ? 6.135 -7.979 -10.845 1.00 91.12 75 GLU A N 1
ATOM 613 C CA . GLU A 1 75 ? 5.911 -8.212 -12.277 1.00 91.12 75 GLU A CA 1
ATOM 614 C C . GLU A 1 75 ? 7.214 -7.943 -13.061 1.00 91.12 75 GLU A C 1
ATOM 616 O O . GLU A 1 75 ? 7.926 -7.012 -12.708 1.00 91.12 75 GLU A O 1
ATOM 621 N N . PRO A 1 76 ? 7.569 -8.727 -14.099 1.00 86.50 76 PRO A N 1
ATOM 622 C CA . PRO A 1 76 ? 8.825 -8.537 -14.842 1.00 86.50 76 PRO A CA 1
ATOM 623 C C . PRO A 1 76 ? 8.959 -7.153 -15.486 1.00 86.50 76 PRO A C 1
ATOM 625 O O . PRO A 1 76 ? 10.064 -6.639 -15.651 1.00 86.50 76 PRO A O 1
ATOM 628 N N . GLU A 1 77 ? 7.824 -6.555 -15.843 1.00 87.75 77 GLU A N 1
ATOM 629 C CA . GLU A 1 77 ? 7.728 -5.185 -16.323 1.00 87.75 77 GLU A CA 1
ATOM 630 C C . GLU A 1 77 ? 7.079 -4.309 -15.251 1.00 87.75 77 GLU A C 1
ATOM 632 O O . GLU A 1 77 ? 5.997 -4.600 -14.740 1.00 87.75 77 GLU A O 1
ATOM 637 N N . LEU A 1 78 ? 7.728 -3.193 -14.915 1.00 85.94 78 LEU A N 1
ATOM 638 C CA . LEU A 1 78 ? 7.185 -2.247 -13.945 1.00 85.94 78 LEU A CA 1
ATOM 639 C C . LEU A 1 78 ? 6.094 -1.381 -14.574 1.00 85.94 78 LEU A C 1
ATOM 641 O O . LEU A 1 78 ? 6.365 -0.346 -15.190 1.00 85.94 78 LEU A O 1
ATOM 645 N N . HIS A 1 79 ? 4.842 -1.756 -14.331 1.00 87.75 79 HIS A N 1
ATOM 646 C CA . HIS A 1 79 ? 3.674 -0.967 -14.713 1.00 87.75 79 HIS A CA 1
ATOM 647 C C . HIS A 1 79 ? 3.455 0.208 -13.749 1.00 87.75 79 HIS A C 1
ATOM 649 O O . HIS A 1 79 ? 2.638 0.154 -12.825 1.00 87.75 79 HIS A O 1
ATOM 655 N N . ARG A 1 80 ? 4.190 1.299 -13.977 1.00 87.12 80 ARG A N 1
ATOM 656 C CA . ARG A 1 80 ? 4.211 2.492 -13.108 1.00 87.12 80 ARG A CA 1
ATOM 657 C C . ARG A 1 80 ? 2.835 3.049 -12.805 1.00 87.12 80 ARG A C 1
ATOM 659 O O . ARG A 1 80 ? 2.538 3.309 -11.645 1.00 87.12 80 ARG A O 1
ATOM 666 N N . ASP A 1 81 ? 1.983 3.169 -13.817 1.00 89.75 81 ASP A N 1
ATOM 667 C CA . ASP A 1 81 ? 0.640 3.726 -13.654 1.00 89.75 81 ASP A CA 1
ATOM 668 C C . ASP A 1 81 ? -0.213 2.890 -12.698 1.00 89.75 81 ASP A C 1
ATOM 670 O O . ASP A 1 81 ? -0.983 3.436 -11.906 1.00 89.75 81 ASP A O 1
ATOM 674 N N . ARG A 1 82 ? -0.037 1.561 -12.716 1.00 92.75 82 ARG A N 1
ATOM 675 C CA . ARG A 1 82 ? -0.725 0.646 -11.797 1.00 92.75 82 ARG A CA 1
ATOM 676 C C . ARG A 1 82 ? -0.205 0.833 -10.373 1.00 92.75 82 ARG A C 1
ATOM 678 O O . ARG A 1 82 ? -1.013 0.998 -9.467 1.00 92.75 82 ARG A O 1
ATOM 685 N N . ILE A 1 83 ? 1.114 0.915 -10.183 1.00 91.44 83 ILE A N 1
ATOM 686 C CA . ILE A 1 83 ? 1.738 1.173 -8.870 1.00 91.44 83 ILE A CA 1
ATOM 687 C C . ILE A 1 83 ? 1.304 2.540 -8.311 1.00 91.44 83 ILE A C 1
ATOM 689 O O . ILE A 1 83 ? 0.940 2.664 -7.140 1.00 91.44 83 ILE A O 1
ATOM 693 N N . VAL A 1 84 ? 1.288 3.578 -9.148 1.00 90.88 84 VAL A N 1
ATOM 694 C CA . VAL A 1 84 ? 0.833 4.929 -8.787 1.00 90.88 84 VAL A CA 1
ATOM 695 C C . VAL A 1 84 ? -0.641 4.933 -8.395 1.00 90.88 84 VAL A C 1
ATOM 697 O O . VAL A 1 84 ? -1.023 5.574 -7.414 1.00 90.88 84 VAL A O 1
ATOM 700 N N . ARG A 1 85 ? -1.487 4.233 -9.153 1.00 93.38 85 ARG A N 1
ATOM 701 C CA . ARG A 1 85 ? -2.912 4.113 -8.841 1.00 93.38 85 ARG A CA 1
ATOM 702 C C . ARG A 1 85 ? -3.127 3.399 -7.508 1.00 93.38 85 ARG A C 1
ATOM 704 O O . ARG A 1 85 ? -3.894 3.900 -6.688 1.00 93.38 85 ARG A O 1
ATOM 711 N N . GLU A 1 86 ? -2.422 2.296 -7.2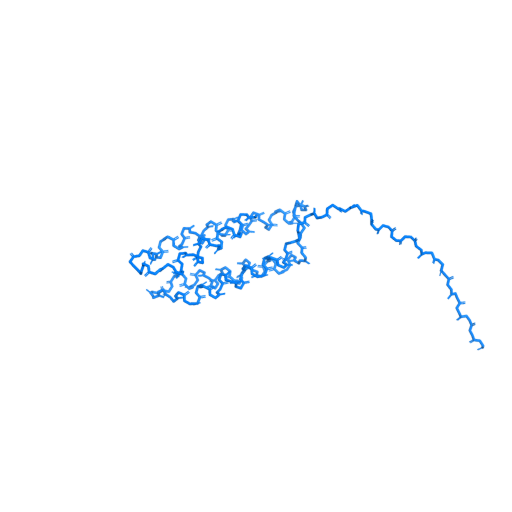85 1.00 94.06 86 GLU A N 1
ATOM 712 C CA . GLU A 1 86 ? -2.545 1.485 -6.073 1.00 94.06 86 GLU A CA 1
ATOM 713 C C . GLU A 1 86 ? -2.102 2.267 -4.831 1.00 94.06 86 GLU A C 1
ATOM 715 O O . GLU A 1 86 ? -2.849 2.415 -3.867 1.00 94.06 86 GLU A O 1
ATOM 720 N N . THR A 1 87 ? -0.931 2.903 -4.889 1.00 92.75 87 THR A N 1
ATOM 721 C CA . THR A 1 87 ? -0.422 3.738 -3.786 1.00 92.75 87 THR A CA 1
ATOM 722 C C . THR A 1 87 ? -1.344 4.918 -3.457 1.00 92.75 87 THR A C 1
ATOM 724 O O . THR A 1 87 ? -1.527 5.253 -2.282 1.00 92.75 87 THR A O 1
ATOM 727 N N . ARG A 1 88 ? -1.987 5.535 -4.462 1.00 92.69 88 ARG A N 1
ATOM 728 C CA . ARG A 1 88 ? -3.013 6.574 -4.249 1.00 92.69 88 ARG A CA 1
ATOM 729 C C . ARG A 1 88 ? -4.260 6.025 -3.562 1.00 92.69 88 ARG A C 1
ATOM 731 O O . ARG A 1 88 ? -4.774 6.680 -2.655 1.00 92.69 88 ARG A O 1
ATOM 738 N N . LEU A 1 89 ? -4.736 4.849 -3.969 1.00 93.19 89 LEU A N 1
ATOM 739 C CA . LEU A 1 89 ? -5.883 4.188 -3.349 1.00 93.19 89 LEU A CA 1
ATOM 740 C C . LEU A 1 89 ? -5.602 3.881 -1.874 1.00 93.19 89 LEU A C 1
ATOM 742 O O . LEU A 1 89 ? -6.361 4.311 -1.005 1.00 93.19 89 LEU A O 1
ATOM 746 N N . MET A 1 90 ? -4.462 3.253 -1.585 1.00 93.81 90 MET A N 1
ATOM 747 C CA . MET A 1 90 ? -4.025 2.949 -0.220 1.00 93.81 90 MET A CA 1
ATOM 748 C C . MET A 1 90 ? -3.918 4.210 0.645 1.00 93.81 90 MET A C 1
ATOM 750 O O . MET A 1 90 ? -4.400 4.237 1.778 1.00 93.81 90 MET A O 1
ATOM 754 N N . ARG A 1 91 ? -3.344 5.294 0.103 1.00 92.38 91 ARG A N 1
ATOM 755 C CA . ARG A 1 91 ? -3.267 6.586 0.798 1.00 92.38 91 ARG A CA 1
ATOM 756 C C . ARG A 1 91 ? -4.655 7.128 1.131 1.00 92.38 91 ARG A C 1
ATOM 758 O O . ARG A 1 91 ? -4.868 7.585 2.250 1.00 92.38 91 ARG A O 1
ATOM 765 N N . ASN A 1 92 ? -5.582 7.090 0.177 1.00 91.81 92 ASN A N 1
ATOM 766 C CA . ASN A 1 92 ? -6.941 7.590 0.376 1.00 91.81 92 ASN A CA 1
ATOM 767 C C . ASN A 1 92 ? -7.693 6.770 1.429 1.00 91.81 92 ASN A C 1
ATOM 769 O O . ASN A 1 92 ? -8.390 7.353 2.256 1.00 91.81 92 ASN A O 1
ATOM 773 N N . ILE A 1 93 ? -7.521 5.445 1.445 1.00 91.31 93 ILE A N 1
ATOM 774 C CA . ILE A 1 93 ? -8.071 4.586 2.500 1.00 91.31 93 ILE A CA 1
ATOM 775 C C . ILE A 1 93 ? -7.521 5.030 3.857 1.00 91.31 93 ILE A C 1
ATOM 777 O O . ILE A 1 93 ? -8.294 5.346 4.752 1.00 91.31 93 ILE A O 1
ATOM 781 N N . LEU A 1 94 ? -6.198 5.142 3.996 1.00 90.81 94 LEU A N 1
ATOM 782 C CA . LEU A 1 94 ? -5.555 5.483 5.269 1.00 90.81 94 LEU A CA 1
ATOM 783 C C . LEU A 1 94 ? -5.928 6.863 5.810 1.00 90.81 94 LEU A C 1
ATOM 785 O O . LEU A 1 94 ? -6.130 7.008 7.012 1.00 90.81 94 LEU A O 1
ATOM 789 N N . VAL A 1 95 ? -6.020 7.873 4.942 1.00 89.38 95 VAL A N 1
ATOM 790 C CA . VAL A 1 95 ? -6.403 9.237 5.343 1.00 89.38 95 VAL A CA 1
ATOM 791 C C . VAL A 1 95 ? -7.836 9.282 5.874 1.00 89.38 95 VAL A C 1
ATOM 793 O O . VAL A 1 95 ? -8.104 10.037 6.802 1.00 89.38 95 VAL A O 1
ATOM 796 N N . ASN A 1 96 ? -8.737 8.472 5.316 1.00 87.44 96 ASN A N 1
ATOM 797 C CA . ASN A 1 96 ? -10.117 8.381 5.794 1.00 87.44 96 ASN A CA 1
ATOM 798 C C . ASN A 1 96 ? -10.272 7.426 6.984 1.00 87.44 96 ASN A C 1
ATOM 800 O O . ASN A 1 96 ? -11.235 7.535 7.733 1.00 87.44 96 ASN A O 1
ATOM 804 N N . LEU A 1 97 ? -9.347 6.480 7.146 1.00 86.75 97 LEU A N 1
ATOM 805 C CA . LEU A 1 97 ? -9.422 5.446 8.168 1.00 86.75 97 LEU A CA 1
ATOM 806 C C . LEU A 1 97 ? -8.863 5.896 9.516 1.00 86.75 97 LEU A C 1
ATOM 808 O O . LEU A 1 97 ? -9.394 5.520 10.560 1.00 86.75 97 LEU A O 1
ATOM 812 N N . VAL A 1 98 ? -7.767 6.654 9.499 1.00 80.69 98 VAL A N 1
ATOM 813 C CA . VAL A 1 98 ? -7.103 7.092 10.723 1.00 80.69 98 VAL A CA 1
ATOM 814 C C . VAL A 1 98 ? -7.612 8.468 11.107 1.00 80.69 98 VAL A C 1
ATOM 816 O O . VAL A 1 98 ? -7.312 9.462 10.442 1.00 80.69 98 VAL A O 1
ATOM 819 N N . ARG A 1 99 ? -8.325 8.546 12.230 1.00 68.75 99 ARG A N 1
ATOM 820 C CA . ARG A 1 99 ? -8.629 9.841 12.829 1.00 68.75 99 ARG A CA 1
ATOM 821 C C . ARG A 1 99 ? -7.441 10.287 13.673 1.00 68.75 99 ARG A C 1
ATOM 823 O O . ARG A 1 99 ? -6.936 9.496 14.472 1.00 68.75 99 ARG A O 1
ATOM 830 N N . PRO A 1 100 ? -6.989 11.549 13.563 1.00 55.59 100 PRO A N 1
ATOM 831 C CA . PR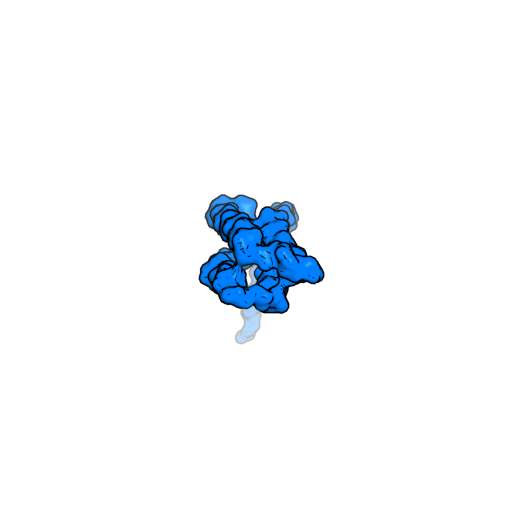O A 1 100 ? -6.177 12.106 14.632 1.00 55.59 100 PRO A CA 1
ATOM 832 C C . PRO A 1 100 ? -6.986 11.966 15.924 1.00 55.59 1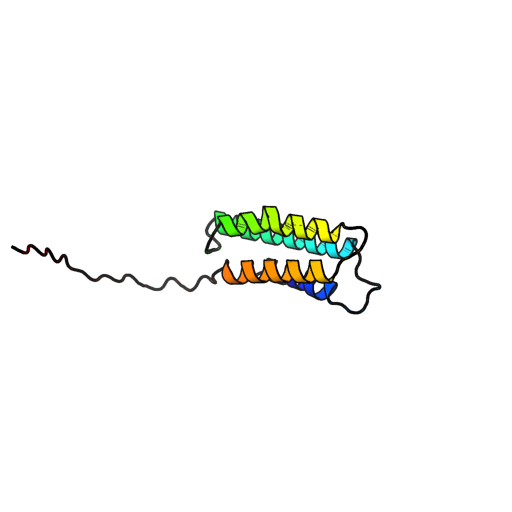00 PRO A C 1
ATOM 834 O O . PRO A 1 100 ? -8.199 12.183 15.903 1.00 55.59 100 PRO A O 1
ATOM 837 N N . GLN A 1 101 ? -6.341 11.583 17.029 1.00 50.12 101 GLN A N 1
ATOM 838 C CA . GLN A 1 101 ? -6.944 11.642 18.360 1.00 50.12 101 GLN A CA 1
ATOM 839 C C . GLN A 1 101 ? -7.292 13.108 18.658 1.00 50.12 101 GLN A C 1
ATOM 841 O O . GLN A 1 101 ? -6.563 13.824 19.339 1.00 50.12 101 GLN A O 1
ATOM 846 N N . SER A 1 102 ? -8.400 13.600 18.111 1.00 43.41 102 SER A N 1
ATOM 847 C CA . SER A 1 102 ? -9.025 14.817 18.573 1.00 43.41 102 SER A CA 1
ATOM 848 C C . SER A 1 102 ? -9.574 14.469 19.942 1.00 43.41 102 SER A C 1
ATOM 850 O O . SER A 1 102 ? -10.635 13.858 20.062 1.00 43.41 102 SER A O 1
ATOM 852 N N . HIS A 1 103 ? -8.755 14.765 20.948 1.00 41.41 103 HIS A N 1
ATOM 853 C CA . HIS A 1 103 ? -9.138 15.218 22.272 1.00 41.41 103 HIS A CA 1
ATOM 854 C C . HIS A 1 103 ? -10.629 15.028 22.535 1.00 41.41 103 HIS A C 1
ATOM 856 O O . HIS A 1 103 ? -11.452 15.861 22.154 1.00 41.41 103 HIS A O 1
ATOM 862 N N . ASN A 1 104 ? -10.972 13.910 23.166 1.00 41.16 104 ASN A N 1
ATOM 863 C CA . ASN A 1 104 ? -12.321 13.619 23.622 1.00 41.16 104 ASN A CA 1
ATOM 864 C C . ASN A 1 104 ? -12.645 14.552 24.811 1.00 41.16 104 ASN A C 1
ATOM 866 O O . ASN A 1 104 ? -12.806 14.121 25.949 1.00 41.16 104 ASN A O 1
ATOM 870 N N . ARG A 1 105 ? -12.679 15.871 24.576 1.00 45.50 105 ARG A N 1
ATOM 871 C CA . ARG A 1 105 ? -13.295 16.846 25.473 1.00 45.50 105 ARG A CA 1
ATOM 872 C C . ARG A 1 105 ? -14.773 16.905 25.121 1.00 45.50 105 ARG A C 1
ATOM 874 O O . ARG A 1 105 ? -15.199 17.680 24.278 1.00 45.50 105 ARG A O 1
ATOM 881 N N . GLY A 1 106 ? -15.529 16.061 25.816 1.00 49.19 106 GLY A N 1
ATOM 882 C CA . GLY A 1 106 ? -16.888 16.360 26.244 1.00 49.19 106 GLY A CA 1
ATOM 883 C C . GLY A 1 106 ? -17.926 16.559 25.143 1.00 49.19 106 GLY A C 1
ATOM 884 O O . GLY A 1 106 ? -18.274 17.681 24.799 1.00 49.19 106 GLY A O 1
ATOM 885 N N . ARG A 1 107 ? -18.587 15.467 24.760 1.00 42.59 107 ARG A N 1
ATOM 886 C CA . ARG A 1 107 ? -20.035 15.500 24.517 1.00 42.59 107 ARG A CA 1
ATOM 887 C C . ARG A 1 107 ? -20.709 14.373 25.293 1.00 42.59 107 ARG A C 1
ATOM 889 O O . ARG A 1 107 ? -21.151 13.375 24.743 1.00 42.59 107 ARG A O 1
ATOM 896 N N . ARG A 1 108 ? -20.818 14.570 26.612 1.00 47.31 108 ARG A N 1
ATOM 897 C CA . ARG A 1 108 ? -22.027 14.145 27.326 1.00 47.31 108 ARG A CA 1
ATOM 898 C C . ARG A 1 108 ? -23.128 15.115 26.892 1.00 47.31 108 ARG A C 1
ATOM 900 O O . ARG A 1 108 ? -23.263 16.174 27.492 1.00 47.31 108 ARG A O 1
ATOM 907 N N . SER A 1 109 ? -23.890 14.774 25.856 1.00 43.16 109 SER A N 1
ATOM 908 C CA . SER A 1 109 ? -25.241 15.326 25.727 1.00 43.16 109 SER A CA 1
ATOM 909 C C . SER A 1 109 ? -26.135 14.524 26.657 1.00 43.16 109 SER A C 1
ATOM 911 O O . SER A 1 109 ? -26.639 13.459 26.319 1.00 43.16 109 SER A O 1
ATOM 913 N N . LYS A 1 110 ? -26.229 15.034 27.883 1.00 47.53 110 LYS A N 1
ATOM 914 C CA . LYS A 1 110 ? -27.307 14.758 28.816 1.00 47.53 110 LYS A CA 1
ATOM 915 C C . LYS A 1 110 ? -28.446 15.709 28.439 1.00 47.53 110 LYS A C 1
ATOM 917 O O . LYS A 1 110 ? -28.300 16.907 28.639 1.00 47.53 110 LYS A O 1
ATOM 922 N N . THR A 1 111 ? -29.499 15.165 27.846 1.00 47.19 111 THR A N 1
ATOM 923 C CA . THR A 1 111 ? -30.860 15.725 27.754 1.00 47.19 111 THR A CA 1
ATOM 924 C C . THR A 1 111 ? -31.752 14.500 27.527 1.00 47.19 111 THR A C 1
ATOM 926 O O . THR A 1 111 ? -31.698 13.910 26.454 1.00 47.19 111 THR A O 1
ATOM 929 N N . ASP A 1 112 ? -32.231 13.833 28.572 1.00 43.38 112 ASP A N 1
ATOM 930 C CA . ASP A 1 112 ? -33.367 14.196 29.430 1.00 43.38 112 ASP A CA 1
ATOM 931 C C . ASP A 1 112 ? -34.739 14.074 28.726 1.00 43.38 112 ASP A C 1
ATOM 933 O O . ASP A 1 112 ? -34.974 14.651 27.669 1.00 43.38 112 ASP A O 1
ATOM 937 N N . TYR A 1 113 ? -35.620 13.343 29.423 1.00 44.56 113 TYR A N 1
ATOM 938 C CA . TYR A 1 113 ? -37.086 13.240 29.345 1.00 44.56 113 TYR A CA 1
ATOM 939 C C . TYR A 1 113 ? -37.778 12.357 28.288 1.00 44.56 113 TYR A C 1
ATOM 941 O O . TYR A 1 113 ? -38.151 12.766 27.195 1.00 44.56 113 TYR A O 1
ATOM 949 N N . ILE A 1 114 ? -38.041 11.125 28.743 1.00 51.56 114 ILE A N 1
ATOM 950 C CA . ILE A 1 114 ? -39.352 10.446 28.797 1.00 51.56 114 ILE A CA 1
ATOM 951 C C . ILE A 1 114 ? -40.523 11.333 28.336 1.00 51.56 114 ILE A C 1
ATOM 953 O O . ILE A 1 114 ? -40.883 12.296 29.010 1.00 51.56 114 ILE A O 1
ATOM 957 N N . GLY A 1 115 ? -41.166 10.931 27.241 1.00 44.66 115 GLY A N 1
ATOM 958 C CA . GLY A 1 115 ? -42.441 11.461 26.770 1.00 44.66 115 GLY A CA 1
ATOM 959 C C . GLY A 1 115 ? -43.338 10.315 26.323 1.00 44.66 115 GLY A C 1
ATOM 960 O O . GLY A 1 115 ? -43.379 9.969 25.146 1.00 44.66 115 GLY A O 1
ATOM 961 N N . SER A 1 116 ? -44.014 9.698 27.288 1.00 49.81 116 SER A N 1
ATOM 962 C CA . SER A 1 116 ? -45.110 8.756 27.081 1.00 49.81 116 SER A CA 1
ATOM 963 C C . SER A 1 116 ? -46.237 9.465 26.327 1.00 49.81 116 SER A C 1
ATOM 965 O O . SER A 1 116 ? -46.943 10.284 26.908 1.00 49.81 116 SER A O 1
ATOM 967 N N . HIS A 1 117 ? -46.424 9.159 25.046 1.00 44.44 117 HIS A N 1
ATOM 968 C CA . HIS A 1 117 ? -47.653 9.506 24.339 1.00 44.44 117 HIS A CA 1
ATOM 969 C C . HIS A 1 117 ? -48.600 8.309 24.380 1.00 44.44 117 HIS A C 1
ATOM 971 O O . HIS A 1 117 ? -48.549 7.420 23.536 1.00 44.44 117 HIS A O 1
ATOM 977 N N . SER A 1 118 ? -49.468 8.316 25.390 1.00 45.59 118 SER A N 1
ATOM 978 C CA . SER A 1 118 ? -50.787 7.701 25.298 1.00 45.59 118 SER A CA 1
ATOM 979 C C . SER A 1 118 ? -51.660 8.629 24.457 1.00 45.59 118 SER A C 1
ATOM 981 O O . SER A 1 118 ? -51.842 9.792 24.817 1.00 45.59 118 SER A O 1
ATOM 983 N N . LEU A 1 119 ? -52.191 8.130 23.345 1.00 51.25 119 LEU A N 1
ATOM 984 C CA . LEU A 1 119 ? -53.288 8.762 22.625 1.00 51.25 119 LEU A CA 1
ATOM 985 C C . LEU A 1 119 ? -54.379 7.715 22.406 1.00 51.25 119 LEU A C 1
ATOM 987 O O . LEU A 1 119 ? -54.169 6.767 21.657 1.00 51.25 119 LEU A O 1
ATOM 991 N N . SER A 1 120 ? -55.495 7.993 23.088 1.00 54.78 120 SER A N 1
ATOM 992 C CA . SER A 1 120 ? -56.889 7.640 22.784 1.00 54.78 120 SER A CA 1
ATOM 993 C C . SER A 1 120 ? -57.316 6.179 22.875 1.00 54.78 120 SER A C 1
ATOM 995 O O . SER A 1 120 ? -56.943 5.368 22.006 1.00 54.78 120 SER A O 1
#

Radius of gyration: 20.87 Å; chains: 1; bounding box: 74×25×46 Å

Sequence (120 aa):
MRVLRDLKAIHDLAMSVTTRRMSHRILADFYDSLMWSIDDMWQDAMEGRLVVDSISVLRALRDVQCRDLLRLIREPELHRDRIVRETRLMRNILVNLVRPQSHNRGRRSKTDYIGSHSLS

Secondary structure (DSSP, 8-state):
-HHHHHHHHHHHHHH-S-GGG--HHHHHHHHHHHHHHHHHHHHHHHTTSS-BS-HHHHHHIIIIIHHH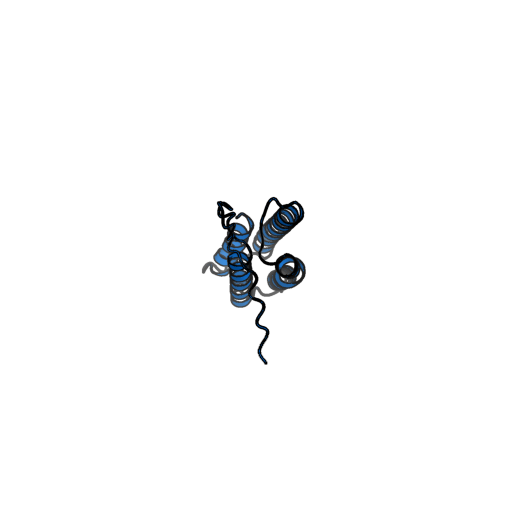HHHHHHSSS--HHHHHHHHHHHHHHHHHHB----------------------

Foldseek 3Di:
DQLLVLLVVLLVLLPDPPPVPNDLVVNVVSLVSNLVVLVVVLVCCVVVVFDWPDNVLSVCCNPPLSVQLNVCSPPPDNPSVSNNVSSVVSNVSVVNTGDDPPDPPDDPPDDDDDDDDDDD

pLDDT: mean 80.05, std 17.28, range [41.16, 94.12]